Protein AF-A0A7D6B9P7-F1 (afdb_monomer_lite)

Secondary structure (DSSP, 8-state):
--SHHHHHHHHHHHGGGT---HHHHHHHHHHHHHHHHHHH-S-HHHHHHHHHHHHHHHHHHHHHHHHHHHHHHHHHHHHHHHHTT-

Structure (mmCIF, N/CA/C/O backbone):
data_AF-A0A7D6B9P7-F1
#
_entry.id   AF-A0A7D6B9P7-F1
#
loop_
_atom_site.group_PDB
_atom_site.id
_atom_site.type_symbol
_atom_site.label_atom_id
_atom_site.label_alt_id
_atom_site.label_comp_id
_atom_site.label_asym_id
_atom_site.label_entity_id
_atom_site.label_seq_id
_atom_site.pdbx_PDB_ins_code
_atom_site.Cartn_x
_atom_site.Cartn_y
_atom_site.Cartn_z
_atom_site.occupancy
_atom_site.B_iso_or_equiv
_atom_site.auth_seq_id
_atom_site.auth_comp_id
_atom_site.auth_asym_id
_atom_site.auth_atom_id
_atom_site.pdbx_PDB_model_num
ATOM 1 N N . MET A 1 1 ? 0.988 -14.135 14.797 1.00 50.94 1 MET A N 1
ATOM 2 C CA . MET A 1 1 ? 2.149 -13.866 13.918 1.00 50.94 1 MET A CA 1
ATOM 3 C C . MET A 1 1 ? 1.749 -13.964 12.430 1.00 50.94 1 MET A C 1
ATOM 5 O O . MET A 1 1 ? 2.327 -14.767 11.729 1.00 50.94 1 MET A O 1
ATOM 9 N N . VAL A 1 2 ? 0.749 -13.208 11.924 1.00 54.47 2 VAL A N 1
ATOM 10 C CA . VAL A 1 2 ? 0.358 -13.213 10.479 1.00 54.47 2 VAL A CA 1
ATOM 11 C C . VAL A 1 2 ? -0.418 -11.932 10.073 1.00 54.47 2 VAL A C 1
ATOM 13 O O . VAL A 1 2 ? -1.531 -12.008 9.556 1.00 54.47 2 VAL A O 1
ATOM 16 N N . CYS A 1 3 ? 0.113 -10.731 10.327 1.00 73.56 3 CYS A N 1
ATOM 17 C CA . CYS A 1 3 ? -0.652 -9.493 10.059 1.00 73.56 3 CYS A CA 1
ATOM 18 C C . CYS A 1 3 ? -0.138 -8.715 8.833 1.00 73.56 3 CYS A C 1
ATOM 20 O O . CYS A 1 3 ? -0.921 -8.344 7.966 1.00 73.56 3 CYS A O 1
ATOM 22 N N . TRP A 1 4 ? 1.182 -8.579 8.671 1.00 83.38 4 TRP A N 1
ATOM 23 C CA . TRP A 1 4 ? 1.780 -7.806 7.572 1.00 83.38 4 TRP A CA 1
ATOM 24 C C . TRP A 1 4 ? 1.678 -8.450 6.189 1.00 83.38 4 TRP A C 1
ATOM 26 O O . TRP A 1 4 ? 1.458 -7.755 5.202 1.00 83.38 4 TRP A O 1
ATOM 36 N N . LEU A 1 5 ? 1.786 -9.778 6.102 1.00 86.62 5 LEU A N 1
ATOM 37 C CA . LEU A 1 5 ? 1.637 -10.491 4.828 1.00 86.62 5 LEU A CA 1
ATOM 38 C C . LEU A 1 5 ? 0.219 -10.357 4.258 1.00 86.62 5 LEU A C 1
ATOM 40 O O . LEU A 1 5 ? 0.059 -10.261 3.045 1.00 86.62 5 LEU A O 1
ATOM 44 N N . ARG A 1 6 ? -0.800 -10.294 5.128 1.00 88.56 6 ARG A N 1
ATOM 45 C CA . ARG A 1 6 ? -2.186 -10.049 4.708 1.00 88.56 6 ARG A CA 1
ATOM 46 C C . ARG A 1 6 ? -2.349 -8.644 4.146 1.00 88.56 6 ARG A C 1
ATOM 48 O O . ARG A 1 6 ? -2.878 -8.508 3.052 1.00 88.56 6 ARG A O 1
ATOM 55 N N . PHE A 1 7 ? -1.818 -7.626 4.823 1.00 89.50 7 PHE A N 1
ATOM 56 C CA . PHE A 1 7 ? -1.816 -6.264 4.286 1.00 89.50 7 PHE A CA 1
ATOM 57 C C . PHE A 1 7 ? -1.075 -6.164 2.954 1.00 89.50 7 PHE A C 1
ATOM 59 O O . PHE A 1 7 ? -1.556 -5.513 2.030 1.00 89.50 7 PHE A O 1
ATOM 66 N N . LEU A 1 8 ? 0.066 -6.846 2.827 1.00 91.81 8 LEU A N 1
ATOM 67 C CA . LEU A 1 8 ? 0.8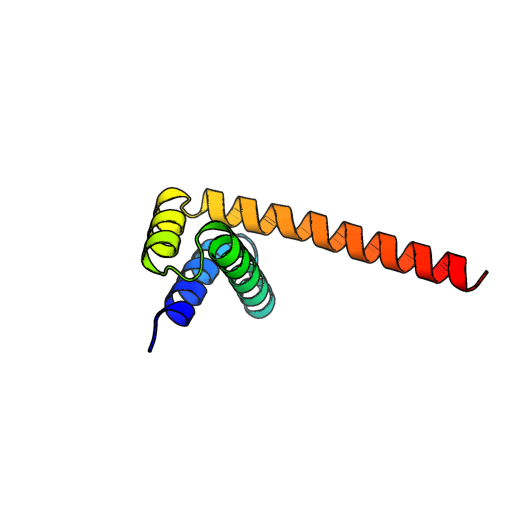34 -6.868 1.586 1.00 91.81 8 LEU A CA 1
ATOM 68 C C . LEU A 1 8 ? 0.028 -7.458 0.432 1.00 91.81 8 LEU A C 1
ATOM 70 O O . LEU A 1 8 ? 0.031 -6.891 -0.660 1.00 91.81 8 LEU A O 1
ATOM 74 N N . GLN A 1 9 ? -0.670 -8.566 0.679 1.00 92.25 9 GLN A N 1
ATOM 75 C CA . GLN A 1 9 ? -1.541 -9.178 -0.313 1.00 92.25 9 GLN A CA 1
ATOM 76 C C . GLN A 1 9 ? -2.685 -8.230 -0.694 1.00 92.25 9 GLN A C 1
ATOM 78 O O . GLN A 1 9 ? -2.853 -7.949 -1.877 1.00 92.25 9 GLN A O 1
ATOM 83 N N . THR A 1 10 ? -3.384 -7.649 0.288 1.00 91.81 10 THR A N 1
ATOM 84 C CA . THR A 1 10 ? -4.480 -6.694 0.059 1.00 91.81 10 THR A CA 1
ATOM 85 C C . THR A 1 10 ? -4.040 -5.515 -0.808 1.00 91.81 10 THR A C 1
ATOM 87 O O . THR A 1 10 ? -4.653 -5.233 -1.834 1.00 91.81 10 THR A O 1
ATOM 90 N N . VAL A 1 11 ? -2.945 -4.846 -0.440 1.00 92.44 11 VAL A N 1
ATOM 91 C CA . VAL A 1 11 ? -2.435 -3.690 -1.191 1.00 92.44 11 VAL A CA 1
ATOM 92 C C . VAL A 1 11 ? -1.942 -4.111 -2.578 1.00 92.44 11 VAL A C 1
ATOM 94 O O . VAL A 1 11 ? -2.183 -3.413 -3.561 1.00 92.44 11 VAL A O 1
ATOM 97 N N . SER A 1 12 ? -1.288 -5.269 -2.693 1.00 93.81 12 SER A N 1
ATOM 98 C CA . SER A 1 12 ? -0.881 -5.825 -3.987 1.00 93.81 12 SER A CA 1
ATOM 99 C C . SER A 1 12 ? -2.086 -6.083 -4.895 1.00 93.81 12 SER A C 1
ATOM 101 O O . SER A 1 12 ? -2.028 -5.781 -6.085 1.00 93.81 12 SER A O 1
ATOM 103 N N . ASP A 1 13 ? -3.191 -6.598 -4.364 1.00 92.38 13 ASP A N 1
ATOM 104 C CA . ASP A 1 13 ? -4.397 -6.857 -5.151 1.00 92.38 13 ASP A CA 1
ATOM 105 C C . ASP A 1 13 ? -5.066 -5.553 -5.605 1.00 92.38 13 ASP A C 1
ATOM 107 O O . ASP A 1 13 ? -5.424 -5.432 -6.779 1.00 92.38 13 ASP A O 1
ATOM 111 N N . MET A 1 14 ? -5.111 -4.532 -4.742 1.00 91.56 14 MET A N 1
ATOM 112 C CA . MET A 1 14 ? -5.578 -3.185 -5.105 1.00 91.56 14 MET A CA 1
ATOM 113 C C . MET A 1 14 ? -4.728 -2.544 -6.216 1.00 91.56 14 MET A C 1
ATOM 115 O O . MET A 1 14 ? -5.246 -1.824 -7.067 1.00 91.56 14 MET A O 1
ATOM 119 N N . LEU A 1 15 ? -3.422 -2.828 -6.251 1.00 90.75 15 LEU A N 1
ATOM 120 C CA . LEU A 1 15 ? -2.491 -2.293 -7.251 1.00 90.75 15 LEU A CA 1
ATOM 121 C C . LEU A 1 15 ? -2.428 -3.109 -8.551 1.00 90.75 15 LEU A C 1
ATOM 123 O O . LEU A 1 15 ? -1.695 -2.733 -9.469 1.00 90.75 15 LEU A O 1
ATOM 127 N N . LYS A 1 16 ? -3.194 -4.201 -8.676 1.00 90.25 16 LYS A N 1
ATOM 128 C CA . LYS A 1 16 ? -3.170 -5.079 -9.860 1.00 90.25 16 LYS A CA 1
ATOM 129 C C . LYS A 1 16 ? -3.533 -4.352 -11.158 1.00 90.25 16 LYS A C 1
ATOM 131 O O . LYS A 1 16 ? -2.981 -4.687 -12.200 1.00 90.25 16 LYS A O 1
ATOM 136 N N . GLY A 1 17 ? -4.410 -3.347 -11.090 1.00 84.75 17 GLY A N 1
ATOM 137 C CA . GLY A 1 17 ? -4.775 -2.507 -12.238 1.00 84.75 17 GLY A CA 1
ATOM 138 C C . GLY A 1 17 ? -3.745 -1.428 -12.602 1.00 84.75 17 GLY A C 1
ATOM 139 O O . GLY A 1 17 ? -3.875 -0.797 -13.644 1.00 84.75 17 GLY A O 1
ATOM 140 N N . VAL A 1 18 ? -2.733 -1.197 -11.758 1.00 83.25 18 VAL A N 1
ATOM 141 C CA . VAL A 1 18 ? -1.701 -0.166 -11.971 1.00 83.25 18 VAL A CA 1
ATOM 142 C C . VAL A 1 18 ? -0.386 -0.768 -12.438 1.00 83.25 18 VAL A C 1
ATOM 144 O O . VAL A 1 18 ? 0.267 -0.201 -13.308 1.00 83.25 18 VAL A O 1
ATOM 147 N N . GLU A 1 19 ? 0.013 -1.893 -11.847 1.00 84.44 19 GLU A N 1
ATOM 148 C CA . GLU A 1 19 ? 1.259 -2.576 -12.177 1.00 84.44 19 GLU A CA 1
ATOM 149 C C . GLU A 1 19 ? 0.972 -4.064 -12.430 1.00 84.44 19 GLU A C 1
ATOM 151 O O . GLU A 1 19 ? 0.757 -4.821 -11.475 1.00 84.44 19 GLU A O 1
ATOM 156 N N . PRO A 1 20 ? 0.930 -4.506 -13.700 1.00 86.12 20 PRO A N 1
ATOM 157 C CA . PRO A 1 20 ? 0.659 -5.898 -14.034 1.00 86.12 20 PRO A CA 1
ATOM 158 C C . PRO A 1 20 ? 1.802 -6.827 -13.610 1.00 86.12 20 PRO A C 1
ATOM 160 O O . PRO A 1 20 ? 1.534 -7.987 -13.288 1.00 86.12 20 PRO A O 1
ATOM 163 N N . ASP A 1 21 ? 3.044 -6.342 -13.513 1.00 92.06 21 ASP A N 1
ATOM 164 C CA . ASP A 1 21 ? 4.169 -7.162 -13.063 1.00 92.06 21 ASP A CA 1
ATOM 165 C C . ASP A 1 21 ? 4.089 -7.464 -11.557 1.00 92.06 21 ASP A C 1
ATOM 167 O O . ASP A 1 21 ? 4.056 -6.567 -10.713 1.00 92.06 21 ASP A O 1
ATOM 171 N N . LEU A 1 22 ? 4.069 -8.750 -11.194 1.00 88.25 22 LEU A N 1
ATOM 172 C CA . LEU A 1 22 ? 3.885 -9.179 -9.804 1.00 88.25 22 LEU A CA 1
ATOM 173 C C . LEU A 1 22 ? 5.018 -8.694 -8.891 1.00 88.25 22 LEU A C 1
ATOM 175 O O . LEU A 1 22 ? 4.771 -8.337 -7.736 1.00 88.25 22 LEU A O 1
ATOM 179 N N . TYR A 1 23 ? 6.255 -8.693 -9.385 1.00 90.38 23 TYR A N 1
ATOM 180 C CA . TYR A 1 23 ? 7.415 -8.310 -8.590 1.00 90.38 23 TYR A CA 1
ATOM 181 C C . TYR A 1 23 ? 7.393 -6.812 -8.269 1.00 90.38 23 TYR A C 1
ATOM 183 O O . TYR A 1 23 ? 7.440 -6.422 -7.097 1.00 90.38 23 TYR A O 1
ATOM 191 N N . ARG A 1 24 ? 7.234 -5.965 -9.290 1.00 87.88 24 ARG A N 1
ATOM 192 C CA . ARG A 1 24 ? 7.117 -4.508 -9.141 1.00 87.88 24 ARG A CA 1
ATOM 193 C C . ARG A 1 24 ? 5.909 -4.120 -8.300 1.00 87.88 24 ARG A C 1
ATOM 195 O O . ARG A 1 24 ? 6.020 -3.245 -7.441 1.00 87.88 24 ARG A O 1
ATOM 202 N N . ARG A 1 25 ? 4.783 -4.812 -8.467 1.00 92.38 25 ARG A N 1
ATOM 203 C CA . ARG A 1 25 ? 3.573 -4.576 -7.675 1.00 92.38 25 ARG A CA 1
ATOM 204 C C . ARG A 1 25 ? 3.779 -4.870 -6.195 1.00 92.38 25 ARG A C 1
ATOM 206 O O . ARG A 1 25 ? 3.395 -4.054 -5.362 1.00 92.38 25 ARG A O 1
ATOM 213 N N . LYS A 1 26 ? 4.446 -5.978 -5.854 1.00 91.44 26 LYS A N 1
ATOM 214 C CA . LYS A 1 26 ? 4.817 -6.281 -4.462 1.00 91.44 26 LYS A CA 1
ATOM 215 C C . LYS A 1 26 ? 5.738 -5.207 -3.887 1.00 91.44 26 LYS A C 1
ATOM 217 O O . LYS A 1 26 ? 5.502 -4.747 -2.777 1.00 91.44 26 LYS A O 1
ATOM 222 N N . GLN A 1 27 ? 6.742 -4.753 -4.638 1.00 90.56 27 GLN A N 1
ATOM 223 C CA . GLN A 1 27 ? 7.638 -3.672 -4.202 1.00 90.56 27 GLN A CA 1
ATOM 224 C C . GLN A 1 27 ? 6.893 -2.350 -3.951 1.00 90.56 27 GLN A C 1
ATOM 226 O O . GLN A 1 27 ? 7.147 -1.660 -2.957 1.00 90.56 27 GLN A O 1
ATOM 231 N N . LEU A 1 28 ? 5.938 -2.007 -4.819 1.00 89.62 28 LEU A N 1
ATOM 232 C CA . LEU A 1 28 ? 5.057 -0.855 -4.630 1.00 89.62 28 LEU A CA 1
ATOM 233 C C . LEU A 1 28 ? 4.177 -1.022 -3.389 1.00 89.62 28 LEU A C 1
ATOM 235 O O . LEU A 1 28 ? 4.121 -0.114 -2.563 1.00 89.62 28 LEU A O 1
ATOM 239 N N . ALA A 1 29 ? 3.564 -2.191 -3.210 1.00 92.19 29 ALA A N 1
ATOM 240 C CA . ALA A 1 29 ? 2.729 -2.486 -2.053 1.00 92.19 29 ALA A CA 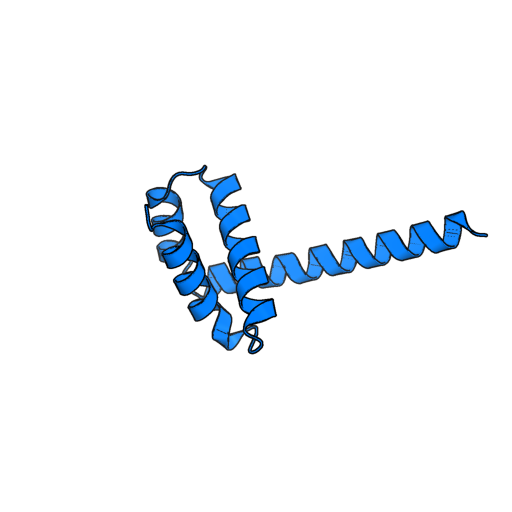1
ATOM 241 C C . ALA A 1 29 ? 3.511 -2.395 -0.730 1.00 92.19 29 ALA A C 1
ATOM 243 O O . ALA A 1 29 ? 3.055 -1.742 0.205 1.00 92.19 29 ALA A O 1
ATOM 244 N N . ILE A 1 30 ? 4.730 -2.948 -0.670 1.00 92.69 30 ILE A N 1
ATOM 245 C CA . ILE A 1 30 ? 5.634 -2.799 0.487 1.00 92.69 30 ILE A CA 1
ATOM 246 C C . ILE A 1 30 ? 5.940 -1.321 0.747 1.00 92.69 30 ILE A C 1
ATOM 248 O O . ILE A 1 30 ? 5.977 -0.885 1.895 1.00 92.69 30 ILE A O 1
ATOM 252 N N . SER A 1 31 ? 6.168 -0.537 -0.307 1.00 90.38 31 SER A N 1
ATOM 253 C CA . SER A 1 31 ? 6.489 0.887 -0.173 1.00 90.38 31 SER A CA 1
ATOM 254 C C . SER A 1 31 ? 5.326 1.694 0.402 1.00 90.38 31 SER A C 1
ATOM 256 O O . SER A 1 31 ? 5.560 2.553 1.250 1.00 90.38 31 SER A O 1
ATOM 258 N N . VAL A 1 32 ? 4.095 1.407 -0.033 1.00 91.44 32 VAL A N 1
ATOM 259 C CA . VAL A 1 32 ? 2.873 2.020 0.511 1.00 91.44 32 VAL A CA 1
ATOM 260 C C . VAL A 1 32 ? 2.691 1.629 1.975 1.00 91.44 32 VAL A C 1
ATOM 262 O O . VAL A 1 32 ? 2.492 2.495 2.821 1.00 91.44 32 VAL A O 1
ATOM 265 N N . LEU A 1 33 ? 2.846 0.347 2.304 1.00 91.38 33 LEU A N 1
ATOM 266 C CA . LEU A 1 33 ? 2.711 -0.128 3.681 1.00 91.38 33 LEU A CA 1
ATOM 267 C C . LEU A 1 33 ? 3.737 0.495 4.628 1.00 91.38 33 LEU A C 1
ATOM 269 O O . LEU A 1 33 ? 3.364 0.924 5.711 1.00 91.38 33 LEU A O 1
ATOM 273 N N . LYS A 1 34 ? 4.996 0.638 4.201 1.00 90.62 34 LYS A N 1
ATOM 274 C CA . LYS A 1 34 ? 6.033 1.336 4.981 1.00 90.62 34 LYS A CA 1
ATOM 275 C C . LYS A 1 34 ? 5.731 2.819 5.203 1.00 90.62 34 LYS A C 1
ATOM 277 O O . LYS A 1 34 ? 6.280 3.425 6.116 1.00 90.62 34 LYS A O 1
ATOM 282 N N . GLU A 1 35 ? 4.948 3.444 4.331 1.00 89.75 35 GLU A N 1
ATOM 283 C CA . GLU A 1 35 ? 4.516 4.832 4.507 1.00 89.75 35 GLU A CA 1
ATOM 284 C C . GLU A 1 35 ? 3.408 4.924 5.548 1.00 89.75 35 GLU A C 1
ATOM 286 O O . GLU A 1 35 ? 3.533 5.698 6.492 1.00 89.75 35 GLU A O 1
ATOM 291 N N . LEU A 1 36 ? 2.398 4.062 5.431 1.00 89.88 36 LEU A N 1
ATOM 292 C CA . LEU A 1 36 ? 1.331 3.946 6.421 1.00 89.88 36 LEU A CA 1
ATOM 293 C C . LEU A 1 36 ? 1.887 3.593 7.806 1.00 89.88 36 LEU A C 1
ATOM 295 O O . LEU A 1 36 ? 1.478 4.187 8.795 1.00 89.88 36 LEU A O 1
ATOM 299 N N . GLU A 1 37 ? 2.883 2.710 7.870 1.00 91.06 37 GLU A N 1
ATOM 300 C CA . GLU A 1 37 ? 3.602 2.363 9.101 1.00 91.06 37 GLU A CA 1
ATOM 301 C C . GLU A 1 37 ? 4.320 3.569 9.725 1.00 91.06 37 GLU A C 1
ATOM 303 O O . GLU A 1 37 ? 4.350 3.716 10.943 1.00 91.06 37 GLU A O 1
ATOM 308 N N . ARG A 1 38 ? 4.873 4.474 8.906 1.00 89.44 38 ARG A N 1
ATOM 309 C CA . ARG A 1 38 ? 5.496 5.715 9.396 1.00 89.44 38 ARG A C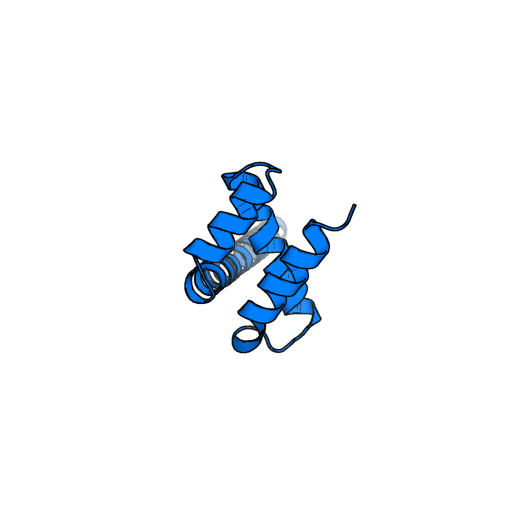A 1
ATOM 310 C C . ARG A 1 38 ? 4.470 6.742 9.866 1.00 89.44 38 ARG A C 1
ATOM 312 O O . ARG A 1 38 ? 4.766 7.490 10.788 1.00 89.44 38 ARG A O 1
ATOM 319 N N . GLU A 1 39 ? 3.307 6.807 9.222 1.00 88.75 39 GLU A N 1
ATOM 320 C CA . GLU A 1 39 ? 2.246 7.767 9.554 1.00 88.75 39 GLU A CA 1
ATOM 321 C C . GLU A 1 39 ? 1.429 7.349 10.780 1.00 88.75 39 GLU A C 1
ATOM 323 O O . GLU A 1 39 ? 1.051 8.194 11.587 1.00 88.75 39 GLU A O 1
ATOM 328 N N . LYS A 1 40 ? 1.123 6.055 10.902 1.00 87.38 40 LYS A N 1
ATOM 329 C CA . LYS A 1 40 ? 0.221 5.502 11.923 1.00 87.38 40 LYS A CA 1
ATOM 330 C C . LYS A 1 40 ? 0.956 4.776 13.052 1.00 87.38 40 LYS A C 1
ATOM 332 O O . LYS A 1 40 ? 0.332 4.394 14.035 1.00 87.38 40 LYS A O 1
ATOM 337 N N . GLY A 1 41 ? 2.271 4.603 12.927 1.00 82.06 41 GLY A N 1
ATOM 338 C CA . GLY A 1 41 ? 3.049 3.712 13.782 1.00 82.06 41 GLY A CA 1
ATOM 339 C C . GLY A 1 41 ? 2.844 2.245 13.395 1.00 82.06 41 GLY A C 1
ATOM 340 O O . GLY A 1 41 ? 2.061 1.917 12.506 1.00 82.06 41 GLY A O 1
ATOM 341 N N . HIS A 1 42 ? 3.529 1.335 14.090 1.00 85.00 42 HIS A N 1
ATOM 342 C CA . HIS A 1 42 ? 3.388 -0.119 13.904 1.00 85.00 42 HIS A CA 1
ATOM 343 C C . HIS A 1 42 ? 2.019 -0.673 14.378 1.00 85.00 42 HIS A C 1
ATOM 345 O O . HIS A 1 42 ? 1.899 -1.863 14.676 1.00 85.00 42 HIS A O 1
ATOM 351 N N . ASP A 1 43 ? 0.996 0.180 14.468 1.00 89.25 43 ASP A N 1
ATOM 352 C CA . ASP A 1 43 ? -0.369 -0.170 14.839 1.00 89.25 43 ASP A CA 1
ATOM 353 C C . ASP A 1 43 ? -1.117 -0.742 13.627 1.00 89.25 43 ASP A C 1
ATOM 355 O O . ASP A 1 43 ? -1.437 -0.058 12.651 1.00 89.25 43 ASP A O 1
ATOM 359 N N . LEU A 1 44 ? -1.400 -2.038 13.707 1.00 87.06 44 LEU A N 1
ATOM 360 C CA . LEU A 1 44 ? -2.047 -2.795 12.646 1.00 87.06 44 LEU A CA 1
ATOM 361 C C . LEU A 1 44 ? -3.507 -2.377 12.434 1.00 87.06 44 LEU A C 1
ATOM 363 O O . LEU A 1 44 ? -3.970 -2.411 11.294 1.00 87.06 44 LEU A O 1
ATOM 367 N N . ASP A 1 45 ? -4.221 -1.974 13.486 1.00 89.31 45 ASP A N 1
ATOM 368 C CA . ASP A 1 45 ? -5.625 -1.569 13.378 1.00 89.31 45 ASP A CA 1
ATOM 369 C C . ASP A 1 45 ? -5.737 -0.184 12.744 1.00 89.31 45 ASP A C 1
ATOM 371 O O . ASP A 1 45 ? -6.577 0.035 11.865 1.00 89.31 45 ASP A O 1
ATOM 375 N N . ALA A 1 46 ? -4.830 0.729 13.095 1.00 90.19 46 ALA A N 1
ATOM 376 C CA . ALA A 1 46 ? -4.742 2.034 12.449 1.00 90.19 46 ALA A CA 1
ATOM 377 C C . ALA A 1 46 ? -4.400 1.917 10.953 1.00 90.19 46 ALA A C 1
ATOM 379 O O . ALA A 1 46 ? -4.993 2.615 10.128 1.00 90.19 46 ALA A O 1
ATOM 380 N N . ILE A 1 47 ? -3.489 1.008 10.584 1.00 89.81 47 ILE A N 1
ATOM 381 C CA . ILE A 1 47 ? -3.158 0.730 9.178 1.00 89.81 47 ILE A CA 1
ATOM 382 C C . ILE A 1 47 ? -4.349 0.099 8.457 1.00 89.81 47 ILE A C 1
ATOM 384 O O . ILE A 1 47 ? -4.676 0.518 7.349 1.00 89.81 47 ILE A O 1
ATOM 388 N N . ARG A 1 48 ? -5.033 -0.871 9.077 1.00 89.88 48 ARG A N 1
ATOM 389 C CA . ARG A 1 48 ? -6.242 -1.488 8.512 1.00 89.88 48 ARG A CA 1
ATOM 390 C C . ARG A 1 48 ? -7.307 -0.443 8.213 1.00 89.88 48 ARG A C 1
ATOM 392 O O . ARG A 1 48 ? -7.816 -0.407 7.098 1.00 89.88 48 ARG A O 1
ATOM 399 N N . LYS A 1 49 ? -7.592 0.422 9.186 1.00 91.50 49 LYS A N 1
ATOM 400 C CA . LYS A 1 49 ? -8.576 1.494 9.053 1.00 91.50 49 LYS A CA 1
ATOM 401 C C . LYS A 1 49 ? -8.181 2.482 7.958 1.00 91.50 49 LYS A C 1
ATOM 403 O O . LYS A 1 49 ? -9.018 2.830 7.140 1.00 91.50 49 LYS A O 1
ATOM 408 N N . ALA A 1 50 ? -6.904 2.858 7.876 1.00 89.38 50 ALA A N 1
ATOM 409 C CA . ALA A 1 50 ? -6.412 3.726 6.808 1.00 89.38 50 ALA A CA 1
ATOM 410 C C . ALA A 1 50 ? -6.578 3.094 5.413 1.00 89.38 50 ALA A C 1
ATOM 412 O O . ALA A 1 50 ? -6.999 3.773 4.483 1.00 89.38 50 ALA A O 1
ATOM 413 N N . LEU A 1 51 ? -6.297 1.793 5.261 1.00 89.69 51 LEU A N 1
ATOM 414 C CA . LEU A 1 51 ? -6.516 1.075 3.998 1.00 89.69 51 LEU A CA 1
ATOM 415 C C . LEU A 1 51 ? -8.002 1.023 3.609 1.00 89.69 51 LEU A C 1
ATOM 417 O O . LEU A 1 51 ? -8.326 1.133 2.427 1.00 89.69 51 LEU A O 1
ATOM 421 N N . GLU A 1 52 ? -8.895 0.843 4.584 1.00 90.12 52 GLU A N 1
ATOM 422 C CA . GLU A 1 52 ? -10.347 0.836 4.368 1.00 90.12 52 GLU A CA 1
ATOM 423 C C . GLU A 1 52 ? -10.885 2.236 4.024 1.00 90.12 52 GLU A C 1
ATOM 425 O O . GLU A 1 52 ? -11.696 2.360 3.111 1.00 90.12 52 GLU A O 1
ATOM 430 N N . GLU A 1 53 ? -10.402 3.285 4.699 1.00 92.00 53 GLU A N 1
ATOM 431 C CA . GLU A 1 53 ? -10.779 4.684 4.449 1.00 92.00 53 GLU A CA 1
ATOM 432 C C . GLU A 1 53 ? -10.276 5.196 3.091 1.00 92.00 53 GLU A C 1
ATOM 434 O O . GLU A 1 53 ? -11.003 5.886 2.378 1.00 92.00 53 GLU A O 1
ATOM 439 N N . GLU A 1 54 ? -9.037 4.870 2.716 1.00 88.38 54 GLU A N 1
ATOM 440 C CA . GLU A 1 54 ? -8.443 5.310 1.448 1.00 88.38 54 GLU A CA 1
ATOM 441 C C . GLU A 1 54 ? -8.965 4.530 0.235 1.00 88.38 54 GLU A C 1
ATOM 443 O O . GLU A 1 54 ? -9.011 5.067 -0.880 1.00 88.38 54 GLU A O 1
ATOM 448 N N . GLY A 1 55 ? -9.318 3.257 0.438 1.00 89.38 55 GLY A N 1
ATOM 449 C CA . GLY A 1 55 ? -9.733 2.345 -0.619 1.00 89.38 55 GLY A CA 1
ATOM 450 C C . GLY A 1 55 ? -8.696 2.204 -1.741 1.00 89.38 55 GLY A C 1
ATOM 451 O O . GLY A 1 55 ? -7.520 2.542 -1.609 1.00 89.38 55 GLY A O 1
ATOM 452 N N . VAL A 1 56 ? -9.128 1.703 -2.900 1.00 88.56 56 VAL A N 1
ATOM 453 C CA . VAL A 1 56 ? -8.229 1.487 -4.050 1.00 88.56 56 VAL A CA 1
ATOM 454 C C . VAL A 1 56 ? -7.628 2.808 -4.542 1.00 88.56 56 VAL A C 1
ATOM 456 O O . VAL A 1 56 ? -6.434 2.883 -4.824 1.00 88.56 56 VAL A O 1
ATOM 459 N N . GLU A 1 57 ? -8.428 3.870 -4.627 1.00 88.19 57 GLU A N 1
ATOM 460 C CA . GLU A 1 57 ? -7.990 5.140 -5.209 1.00 88.19 57 GLU A CA 1
ATOM 461 C C . GLU A 1 57 ? -6.901 5.841 -4.392 1.00 88.19 57 GLU A C 1
ATOM 463 O O . GLU A 1 57 ? -5.935 6.346 -4.978 1.00 88.19 57 GLU A O 1
ATOM 468 N N . GLY A 1 58 ? -7.017 5.871 -3.059 1.00 89.50 58 GLY A N 1
ATOM 469 C CA . GLY A 1 58 ? -5.994 6.466 -2.195 1.00 89.50 58 GLY A CA 1
ATOM 470 C C . GLY A 1 58 ? -4.671 5.704 -2.280 1.00 89.50 58 GLY A C 1
ATOM 471 O O . GLY A 1 58 ? -3.614 6.301 -2.510 1.00 89.50 58 GLY A O 1
ATOM 472 N N . ILE A 1 59 ? -4.743 4.372 -2.284 1.00 90.62 59 ILE A N 1
ATOM 473 C CA . ILE A 1 59 ? -3.575 3.496 -2.420 1.00 90.62 59 ILE A CA 1
ATOM 474 C C . ILE A 1 59 ? -2.881 3.665 -3.773 1.00 90.62 59 ILE A C 1
ATOM 476 O O . ILE A 1 59 ? -1.653 3.791 -3.837 1.00 90.62 59 ILE A O 1
ATOM 480 N N . VAL A 1 60 ? -3.645 3.758 -4.863 1.00 88.56 60 VAL A N 1
ATOM 481 C CA . VAL A 1 60 ? -3.102 4.045 -6.198 1.00 88.56 60 VAL A CA 1
ATOM 482 C C . VAL A 1 60 ? -2.447 5.428 -6.247 1.00 88.56 60 VAL A C 1
ATOM 484 O O . VAL A 1 60 ? -1.377 5.584 -6.846 1.00 88.56 60 VAL A O 1
ATOM 487 N N . ARG A 1 61 ? -3.043 6.438 -5.604 1.00 87.62 61 ARG A N 1
ATOM 488 C CA . ARG A 1 61 ? -2.500 7.803 -5.537 1.00 87.62 61 ARG A CA 1
ATOM 489 C C . ARG A 1 61 ? -1.156 7.839 -4.810 1.00 87.62 61 ARG A C 1
ATOM 491 O O . ARG A 1 61 ? -0.203 8.418 -5.337 1.00 87.62 61 ARG A O 1
ATOM 498 N N . ARG A 1 62 ? -1.045 7.160 -3.662 1.00 85.75 62 ARG A N 1
ATOM 499 C CA . ARG A 1 62 ? 0.215 7.019 -2.909 1.00 85.75 62 ARG A CA 1
ATOM 500 C C . ARG A 1 62 ? 1.286 6.290 -3.720 1.00 85.75 62 ARG A C 1
ATOM 502 O O . ARG A 1 62 ? 2.420 6.765 -3.824 1.00 85.75 62 ARG A O 1
ATOM 509 N N . ALA A 1 63 ? 0.920 5.189 -4.378 1.00 83.88 63 ALA A N 1
ATOM 510 C CA . ALA A 1 63 ? 1.840 4.431 -5.225 1.00 83.88 63 ALA A CA 1
ATOM 511 C C . ALA A 1 63 ? 2.377 5.264 -6.409 1.00 83.88 63 ALA A C 1
ATOM 513 O O . ALA A 1 63 ? 3.581 5.256 -6.682 1.00 83.88 63 ALA A O 1
ATOM 514 N N . LYS A 1 64 ? 1.519 6.041 -7.083 1.00 79.00 64 LYS A N 1
ATOM 515 C CA . LYS A 1 64 ? 1.924 6.930 -8.189 1.00 79.00 64 LYS A CA 1
ATOM 516 C C . LYS A 1 64 ? 2.791 8.103 -7.717 1.00 79.00 64 LYS A C 1
ATOM 518 O O . LYS A 1 64 ? 3.777 8.428 -8.381 1.00 79.00 64 LYS A O 1
ATOM 523 N N . GLY A 1 65 ? 2.488 8.696 -6.558 1.00 70.75 65 GLY A N 1
ATOM 524 C CA . GLY A 1 65 ? 3.300 9.767 -5.961 1.00 70.75 65 GLY A CA 1
ATOM 525 C C . GLY A 1 65 ? 4.750 9.347 -5.675 1.00 70.75 65 GLY A C 1
ATOM 526 O O . GLY A 1 65 ? 5.677 10.149 -5.806 1.00 70.75 65 GLY A O 1
ATOM 527 N N . ARG A 1 66 ? 4.972 8.064 -5.360 1.00 61.44 66 ARG A N 1
ATOM 528 C CA . ARG A 1 66 ? 6.304 7.484 -5.115 1.00 61.44 66 ARG A CA 1
ATOM 529 C C . ARG A 1 66 ? 7.130 7.285 -6.379 1.00 61.44 66 ARG A C 1
ATOM 531 O O . ARG A 1 66 ? 8.332 7.545 -6.332 1.00 61.44 66 ARG A O 1
ATOM 538 N N . LYS A 1 67 ? 6.514 6.855 -7.485 1.00 58.88 67 LYS A N 1
ATOM 539 C CA . LYS A 1 67 ? 7.217 6.629 -8.761 1.00 58.88 67 LYS A CA 1
ATOM 540 C C . LYS A 1 67 ? 7.968 7.897 -9.192 1.00 58.88 67 LYS A C 1
ATOM 542 O O . LYS A 1 67 ? 9.186 7.876 -9.339 1.00 58.88 67 LYS A O 1
ATOM 547 N N . LYS A 1 68 ? 7.264 9.032 -9.142 1.00 58.31 68 LYS A N 1
ATOM 548 C CA . LYS A 1 68 ? 7.789 10.363 -9.478 1.00 58.31 68 LYS A CA 1
ATOM 549 C C . LYS A 1 68 ? 8.918 10.847 -8.555 1.00 58.31 68 LYS A C 1
ATOM 551 O O . LYS A 1 68 ? 9.809 11.577 -8.980 1.00 58.31 68 LYS A O 1
ATOM 556 N N . LYS A 1 69 ? 8.892 10.472 -7.269 1.00 59.38 69 LYS A N 1
ATOM 557 C CA . LYS A 1 69 ? 9.943 10.848 -6.301 1.00 59.38 69 LYS A CA 1
ATOM 558 C C . LYS A 1 69 ? 11.209 10.002 -6.461 1.00 59.38 69 LYS A C 1
ATOM 560 O O . LYS A 1 69 ? 12.285 10.465 -6.089 1.00 59.38 69 LYS A O 1
ATOM 565 N N . ARG A 1 70 ? 11.075 8.773 -6.966 1.00 57.56 70 ARG A N 1
ATOM 566 C CA . ARG A 1 70 ? 12.195 7.860 -7.210 1.00 57.56 70 ARG A CA 1
ATOM 567 C C . ARG A 1 70 ? 12.940 8.234 -8.493 1.00 57.56 70 ARG A C 1
ATOM 569 O O . ARG A 1 70 ? 14.146 8.416 -8.416 1.00 57.56 70 ARG A O 1
ATOM 576 N N . GLU A 1 71 ? 12.208 8.510 -9.572 1.00 59.09 71 GLU A N 1
ATOM 577 C CA . GLU A 1 71 ? 12.758 9.007 -10.847 1.00 59.09 71 GLU A CA 1
ATOM 578 C C . GLU A 1 71 ? 13.600 10.282 -10.636 1.00 59.09 71 GLU A C 1
ATOM 580 O O . GLU A 1 71 ? 14.766 10.331 -11.007 1.00 59.09 71 GLU A O 1
ATOM 585 N N . ARG A 1 72 ? 13.082 11.261 -9.877 1.00 61.09 72 ARG A N 1
ATOM 586 C CA . ARG A 1 72 ? 13.827 12.492 -9.542 1.00 61.09 72 ARG A CA 1
ATOM 587 C C . ARG A 1 72 ? 15.093 12.285 -8.707 1.00 61.09 72 ARG A C 1
ATOM 589 O O . ARG A 1 72 ? 15.949 13.166 -8.674 1.00 61.09 72 ARG A O 1
ATOM 596 N N . LYS A 1 73 ? 15.179 11.200 -7.932 1.00 60.84 73 LYS A N 1
ATOM 597 C CA . LYS A 1 73 ? 16.387 10.898 -7.152 1.00 60.84 73 LYS A CA 1
ATOM 598 C C . LYS A 1 73 ? 17.444 10.232 -8.020 1.00 60.84 73 LYS A C 1
ATOM 600 O O . LYS A 1 73 ? 18.611 10.545 -7.831 1.00 60.84 73 LYS A O 1
ATOM 605 N N . GLU A 1 74 ? 17.046 9.358 -8.938 1.00 58.94 74 GLU A N 1
ATOM 606 C CA . GLU A 1 74 ? 17.961 8.731 -9.898 1.00 58.94 74 GLU A CA 1
ATOM 607 C C . GLU A 1 74 ? 18.563 9.785 -10.843 1.00 58.94 74 GLU A C 1
ATOM 609 O O . GLU A 1 74 ? 19.784 9.903 -10.860 1.00 58.94 74 GLU A O 1
ATO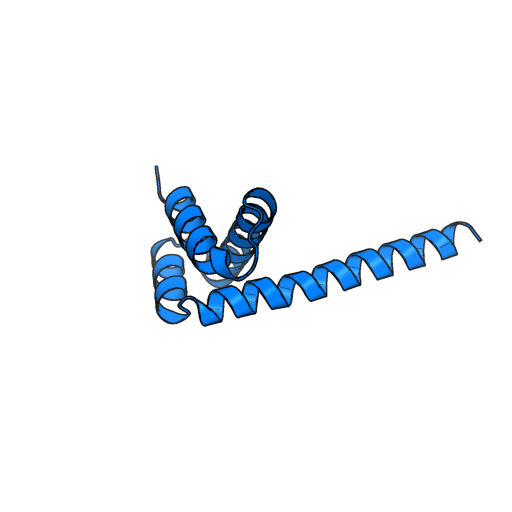M 614 N N . GLU A 1 75 ? 17.761 10.680 -11.437 1.00 62.06 75 GLU A N 1
ATOM 61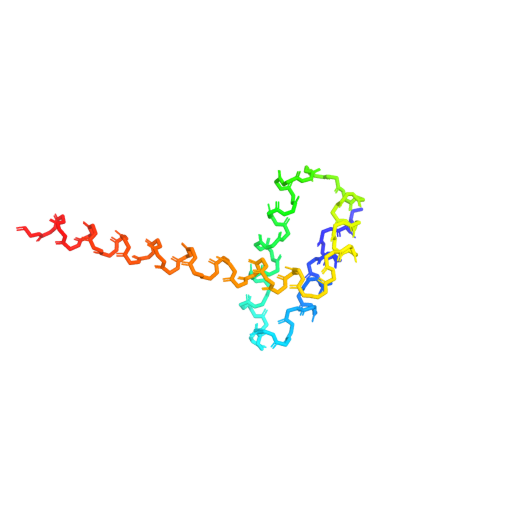5 C CA . GLU A 1 75 ? 18.272 11.790 -12.277 1.00 62.06 75 GLU A CA 1
ATOM 616 C C . GLU A 1 75 ? 19.290 12.678 -11.545 1.00 62.06 75 GLU A C 1
ATOM 618 O O . GLU A 1 75 ? 20.328 13.051 -12.086 1.00 62.06 75 GLU A O 1
ATOM 623 N N . LYS A 1 76 ? 19.020 13.018 -10.278 1.00 60.38 76 LYS A N 1
ATOM 624 C CA . LYS A 1 76 ? 19.936 13.853 -9.488 1.00 60.38 76 LYS A CA 1
ATOM 625 C C . LYS A 1 76 ? 21.220 13.106 -9.109 1.00 60.38 76 LYS A C 1
ATOM 627 O O . LYS A 1 76 ? 22.233 13.746 -8.862 1.00 60.38 76 LYS A O 1
ATOM 632 N N . SER A 1 77 ? 21.176 11.778 -9.027 1.00 61.59 77 SER A N 1
ATOM 633 C CA . SER A 1 77 ? 22.357 10.955 -8.738 1.00 61.59 77 SER A CA 1
ATOM 634 C C . SER A 1 77 ? 23.256 10.842 -9.966 1.00 61.59 77 SER A C 1
ATOM 636 O O . SER A 1 77 ? 24.470 10.941 -9.831 1.00 61.59 77 SER A O 1
ATOM 638 N N . GLU A 1 78 ? 22.659 10.681 -11.149 1.00 62.72 78 GLU A N 1
ATOM 639 C CA . GLU A 1 78 ? 23.373 10.631 -12.430 1.00 62.72 78 GLU A CA 1
ATOM 640 C C . GLU A 1 78 ? 24.031 11.976 -12.755 1.00 62.72 78 GLU A C 1
ATOM 642 O O . GLU A 1 78 ? 25.220 12.008 -13.054 1.00 62.72 78 GLU A O 1
ATOM 647 N N . ALA A 1 79 ? 23.321 13.093 -12.558 1.00 63.25 79 ALA A N 1
ATOM 648 C CA . ALA A 1 79 ? 23.883 14.431 -12.758 1.00 63.25 79 ALA A CA 1
ATOM 649 C C . ALA A 1 79 ? 25.094 14.720 -11.845 1.00 63.25 79 ALA A C 1
ATOM 651 O O . ALA A 1 79 ? 26.088 15.293 -12.279 1.00 63.25 79 ALA A O 1
ATOM 652 N N . VAL A 1 80 ? 25.036 14.286 -10.579 1.00 63.34 80 VAL A N 1
ATOM 653 C CA . VAL A 1 80 ? 26.149 14.454 -9.626 1.00 63.34 80 VAL A CA 1
ATOM 654 C C . VAL A 1 80 ? 27.329 13.536 -9.969 1.00 63.34 80 VAL A C 1
ATOM 656 O O . VAL A 1 80 ? 28.475 13.894 -9.707 1.00 63.34 80 VAL A O 1
ATOM 659 N N . ALA A 1 81 ? 27.075 12.361 -10.549 1.00 67.25 81 ALA A N 1
ATOM 660 C CA . ALA A 1 81 ? 28.134 11.460 -10.991 1.00 67.25 81 ALA A CA 1
ATOM 661 C C . ALA A 1 81 ? 28.870 11.990 -12.235 1.00 67.25 81 ALA A C 1
ATOM 663 O O . ALA A 1 81 ? 30.084 11.830 -12.309 1.00 67.25 81 ALA A O 1
ATOM 664 N N . GLU A 1 82 ? 28.183 12.648 -13.175 1.00 61.34 82 GLU A N 1
ATOM 665 C CA . GLU A 1 82 ? 28.827 13.262 -14.350 1.00 61.34 82 GLU A CA 1
ATOM 666 C C . GLU A 1 82 ? 29.674 14.498 -13.996 1.00 61.34 82 GLU A C 1
ATOM 668 O O . GLU A 1 82 ? 30.779 14.650 -14.520 1.00 61.34 82 GLU A O 1
ATOM 673 N N . GLU A 1 83 ? 29.221 15.344 -13.062 1.00 59.47 83 GLU A N 1
ATOM 674 C CA . GLU A 1 83 ? 30.007 16.498 -12.587 1.00 59.47 83 GLU A CA 1
ATOM 675 C C . GLU A 1 83 ? 31.245 16.091 -11.774 1.00 59.47 83 GLU A C 1
ATOM 677 O O . GLU A 1 83 ? 32.255 16.783 -11.812 1.00 59.47 83 GLU A O 1
ATOM 682 N N . ALA A 1 84 ? 31.201 14.975 -11.038 1.00 64.00 84 ALA A N 1
ATOM 683 C CA . ALA A 1 84 ? 32.328 14.526 -10.212 1.00 64.00 84 ALA A CA 1
ATOM 684 C C . ALA A 1 84 ? 33.491 13.906 -11.015 1.00 64.00 84 ALA A C 1
ATOM 686 O O . ALA A 1 84 ? 34.563 13.681 -10.451 1.00 64.00 84 ALA A O 1
ATOM 687 N N . TYR A 1 85 ? 33.277 13.604 -12.299 1.00 57.25 85 TYR A N 1
ATOM 688 C CA . TYR A 1 85 ? 34.260 12.988 -13.199 1.00 57.25 85 TYR A CA 1
ATOM 689 C C . TYR A 1 85 ? 34.648 13.884 -14.396 1.00 57.25 85 TYR A C 1
ATOM 691 O O . TYR A 1 85 ? 35.337 13.403 -15.299 1.00 57.25 85 TYR A O 1
ATOM 699 N N . SER A 1 86 ? 34.242 15.163 -14.395 1.00 53.50 86 SER A N 1
ATOM 700 C CA . SER A 1 86 ? 34.683 16.209 -15.343 1.00 53.50 86 SER A CA 1
ATOM 701 C C . SER A 1 86 ? 35.691 17.158 -14.696 1.00 53.50 86 SER A C 1
ATOM 703 O O . SER A 1 86 ? 36.608 17.612 -15.416 1.00 53.50 86 SER A O 1
#

Radius of gyration: 15.64 Å; chains: 1; bounding box: 46×30×30 Å

pLDDT: mean 80.9, std 13.31, range [50.94, 93.81]

Organism: Fermentimicrarchaeum limneticum (NCBI:txid2795018)

Sequen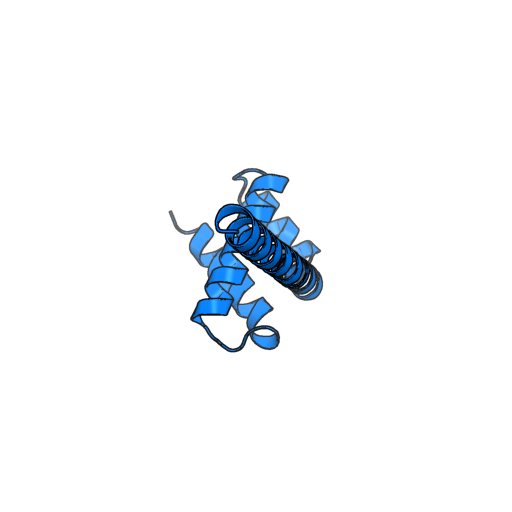ce (86 aa):
MVCWLRFLQTVSDMLKGVEPDLYRRKQLAISVLKELEREKGHDLDAIRKALEEEGVEGIVRRAKGRKKKRERKEEKSEAVAEEAYS

Foldseek 3Di:
DDQVVVQLVVLLVLCCVPDVDSVVSSVLSVVLLVVQCVVVPPDSVSSVVVCVVCDSPNSVVSSVVVVVVVVVVVVVVVVVVVVVVD